Protein AF-A0A7W4UL59-F1 (afdb_monomer)

Secondary structure (DSSP, 8-state):
-PPPHHHHHHHHHHHHHHHBHHHHHHHTTTS-GGGGGGGHHHHHHHHHHHHH-TTS--BHHHHHHHHHHHHHHHHHHHHHHHHHHHHHHHTTT-SSPPP-GGG-HHHHHHHHHTTPPPHHHHTTHHHHHTTHHHH-S-----S-HHHHHHHHHHHHHHHTTSSPPGGG----

Sequence (172 aa):
MCTTYAGELAEQVLTRMLWSRRSAGIVRPHVPVWMFGSRAALAALIVDHDQTHPDAPADGEDRVTSILEHVLAVAGDVAAAAAAHRDWVLGGGEGSEPANPYRCPVAGINARAHGRPDPQLLARARDVLTYLPALAGAPESPRTTAGLIRELRAARDHEDRELPDVDDLDLP

Radius of gyration: 18.57 Å; Cα contacts (8 Å, |Δi|>4): 173; chains: 1; bounding box: 44×44×54 Å

Solvent-accessible surface area (backbone atoms only — not comparable to full-atom values): 9724 Å² total; per-residue (Å²): 1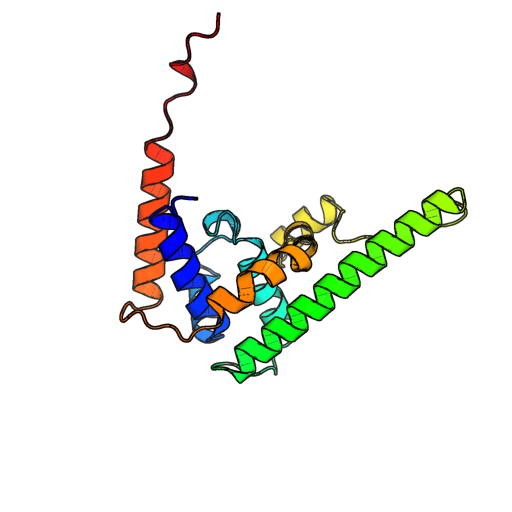33,86,79,49,72,42,53,56,36,33,50,56,50,48,27,40,32,50,38,19,48,67,48,34,63,61,42,58,89,72,49,62,56,72,76,37,55,97,48,23,33,52,56,31,47,54,54,43,42,57,70,77,42,76,85,50,62,56,46,46,68,64,16,40,50,55,50,51,53,48,39,52,50,47,31,48,52,48,51,50,39,53,46,52,41,49,51,38,56,75,64,71,51,72,75,79,82,66,80,48,65,46,76,36,68,68,49,30,55,51,20,55,78,70,76,41,53,41,31,59,37,45,57,37,27,60,65,40,66,77,51,44,72,80,48,67,55,77,77,82,66,90,69,51,73,70,55,44,52,54,51,32,52,54,40,47,64,47,58,70,66,70,56,73,66,76,86,75,58,86,74,131

Mean predicted aligned error: 5.79 Å

Nearest PDB structures (foldseek):
  2r6d-assembly1_D  TM=4.957E-01  e=7.251E+00  unclassified
  2r6d-assembly1_A  TM=4.866E-01  e=9.326E+00  unclassified

pLDDT: mean 89.74, std 10.2, range [49.25, 98.19]

Organism: NCBI:txid43670

Structure (mmCIF, N/CA/C/O backbone):
data_AF-A0A7W4UL59-F1
#
_entry.id   AF-A0A7W4UL59-F1
#
loop_
_atom_site.group_PDB
_atom_site.id
_atom_site.type_symbol
_atom_site.label_atom_id
_atom_site.label_alt_id
_atom_site.label_comp_id
_atom_site.label_asym_id
_atom_site.label_entity_id
_atom_site.label_seq_id
_atom_site.pdbx_PDB_ins_code
_atom_site.Cartn_x
_atom_site.Cartn_y
_atom_site.Cartn_z
_atom_site.occupancy
_atom_site.B_iso_or_equiv
_atom_site.auth_seq_id
_atom_site.auth_comp_id
_atom_site.auth_asym_id
_atom_site.auth_atom_id
_atom_site.pdbx_PDB_model_num
ATOM 1 N N . MET A 1 1 ? 18.339 -0.267 15.956 1.00 49.25 1 MET A N 1
ATOM 2 C CA . MET A 1 1 ? 17.480 0.903 15.676 1.00 49.25 1 MET A CA 1
ATOM 3 C C . MET A 1 1 ? 16.523 1.039 16.844 1.00 49.25 1 MET A C 1
ATOM 5 O O . MET A 1 1 ? 15.894 0.044 17.171 1.00 49.25 1 MET A O 1
ATOM 9 N N . CYS A 1 2 ? 16.479 2.196 17.507 1.00 51.22 2 CYS A N 1
ATOM 10 C CA . CYS A 1 2 ? 15.457 2.477 18.519 1.00 51.22 2 CYS A CA 1
ATOM 11 C C . CYS A 1 2 ? 14.167 2.839 17.774 1.00 51.22 2 CYS A C 1
ATOM 13 O O . CYS A 1 2 ? 14.191 3.759 16.957 1.00 51.22 2 CYS A O 1
ATOM 15 N N . THR A 1 3 ? 13.082 2.097 17.982 1.00 73.69 3 THR A N 1
ATOM 16 C CA . THR A 1 3 ? 11.780 2.428 17.387 1.00 73.69 3 THR A CA 1
ATOM 17 C C . THR A 1 3 ? 11.222 3.654 18.108 1.00 73.69 3 THR A C 1
ATOM 19 O O . THR A 1 3 ? 11.216 3.686 19.337 1.00 73.69 3 THR A O 1
ATOM 22 N N . THR A 1 4 ? 10.798 4.690 17.375 1.00 88.00 4 THR A N 1
ATOM 23 C CA . THR A 1 4 ? 10.105 5.828 18.002 1.00 88.00 4 THR A CA 1
ATOM 24 C C . THR A 1 4 ? 8.683 5.424 18.376 1.00 88.00 4 THR A C 1
ATOM 26 O O . THR A 1 4 ? 8.100 4.530 17.757 1.00 88.00 4 THR A O 1
ATOM 29 N N . TYR A 1 5 ? 8.087 6.111 19.349 1.00 89.69 5 TYR A N 1
ATOM 30 C CA . TYR A 1 5 ? 6.699 5.862 19.743 1.00 89.69 5 TYR A CA 1
ATOM 31 C C . TYR A 1 5 ? 5.718 6.001 18.559 1.00 89.69 5 TYR A C 1
ATOM 33 O O . TYR A 1 5 ? 4.826 5.168 18.387 1.00 89.69 5 TYR A O 1
ATOM 41 N N . ALA A 1 6 ? 5.919 6.989 17.673 1.00 90.50 6 ALA A N 1
ATOM 42 C CA . ALA A 1 6 ? 5.120 7.121 16.452 1.00 90.50 6 ALA A CA 1
ATOM 43 C C . ALA A 1 6 ? 5.313 5.931 15.494 1.00 90.50 6 ALA A C 1
ATOM 45 O O . ALA A 1 6 ? 4.359 5.495 14.847 1.00 90.50 6 ALA A O 1
ATOM 46 N N . GLY A 1 7 ? 6.528 5.376 15.424 1.00 90.00 7 GLY A N 1
ATOM 47 C CA . GLY A 1 7 ? 6.825 4.155 14.675 1.00 90.00 7 GLY A CA 1
ATOM 48 C C . GLY A 1 7 ? 6.042 2.943 15.186 1.00 90.00 7 GLY A C 1
ATOM 49 O O . GLY A 1 7 ? 5.398 2.256 14.396 1.00 90.00 7 GLY A O 1
ATOM 50 N N . GLU A 1 8 ? 6.012 2.722 16.501 1.00 91.56 8 GLU A N 1
ATOM 51 C CA . GLU A 1 8 ? 5.251 1.620 17.114 1.00 91.56 8 GLU A CA 1
ATOM 52 C C . GLU A 1 8 ? 3.740 1.746 16.876 1.00 91.56 8 GLU A C 1
ATOM 54 O O . GLU A 1 8 ? 3.044 0.755 16.633 1.00 91.56 8 GLU A O 1
ATOM 59 N N . LEU A 1 9 ? 3.211 2.972 16.930 1.00 93.19 9 LEU A N 1
ATOM 60 C CA . LEU A 1 9 ? 1.810 3.249 16.618 1.00 93.19 9 LEU A CA 1
ATOM 61 C C . LEU A 1 9 ? 1.502 3.004 15.138 1.00 93.19 9 LEU A C 1
ATOM 63 O O . LEU A 1 9 ? 0.473 2.404 14.821 1.00 93.19 9 LEU A O 1
ATOM 67 N N . ALA A 1 10 ? 2.389 3.425 14.235 1.00 93.56 10 ALA A N 1
ATOM 68 C CA . ALA A 1 10 ? 2.251 3.179 12.804 1.00 93.56 10 ALA A CA 1
ATOM 69 C C . ALA A 1 10 ? 2.213 1.674 12.497 1.00 93.56 10 ALA A C 1
ATOM 71 O O . ALA A 1 10 ? 1.361 1.233 11.725 1.00 93.56 10 ALA A O 1
ATOM 72 N N . GLU A 1 11 ? 3.071 0.879 13.138 1.00 93.31 11 GLU A N 1
ATOM 73 C CA . GLU A 1 11 ? 3.068 -0.581 13.006 1.00 93.31 11 GLU A CA 1
ATOM 74 C C . GLU A 1 11 ? 1.767 -1.204 13.527 1.00 93.31 11 GLU A C 1
ATOM 76 O O . GLU A 1 11 ? 1.142 -1.985 12.811 1.00 93.31 11 GLU A O 1
ATOM 81 N N . GLN A 1 12 ? 1.275 -0.788 14.699 1.00 93.75 12 GLN A N 1
ATOM 82 C CA . GLN A 1 12 ? -0.019 -1.255 15.219 1.00 93.75 12 GLN A CA 1
ATOM 83 C C . GLN A 1 12 ? -1.187 -0.920 14.279 1.00 93.75 12 GLN A C 1
ATOM 85 O O . GLN A 1 12 ? -2.084 -1.745 14.082 1.00 93.75 12 GLN A O 1
ATOM 90 N N . VAL A 1 13 ? -1.196 0.277 13.683 1.00 95.25 13 VAL A N 1
ATOM 91 C CA . VAL A 1 13 ? -2.208 0.660 12.687 1.00 95.25 13 VAL A CA 1
ATOM 92 C C . VAL A 1 13 ? -2.094 -0.221 11.441 1.00 95.25 13 VAL A C 1
ATOM 94 O O . VAL A 1 13 ? -3.111 -0.736 10.977 1.00 95.25 13 VAL A O 1
ATOM 97 N N . LEU A 1 14 ? -0.885 -0.450 10.925 1.00 95.62 14 LEU A N 1
ATOM 98 C CA . LEU A 1 14 ? -0.653 -1.299 9.753 1.00 95.62 14 LEU A CA 1
ATOM 99 C C . LEU A 1 14 ? -1.080 -2.746 9.984 1.00 95.62 14 LEU A C 1
ATOM 101 O O . LEU A 1 14 ? -1.774 -3.302 9.138 1.00 95.62 14 LEU A O 1
ATOM 105 N N . THR A 1 15 ? -0.758 -3.335 11.137 1.00 95.31 15 THR A N 1
ATOM 106 C CA . THR A 1 15 ? -1.229 -4.679 11.499 1.00 95.31 15 THR A CA 1
ATOM 107 C C . THR A 1 15 ? -2.757 -4.739 11.503 1.00 95.31 15 THR A C 1
ATOM 109 O O . THR A 1 15 ? -3.342 -5.675 10.966 1.00 95.31 15 THR A O 1
ATOM 112 N N . ARG A 1 16 ? -3.452 -3.708 12.004 1.00 95.19 16 ARG A N 1
ATOM 113 C CA . ARG A 1 16 ? -4.924 -3.650 11.922 1.00 95.19 16 ARG A CA 1
ATOM 114 C C . ARG A 1 16 ? -5.432 -3.581 10.479 1.00 95.19 16 ARG A C 1
ATOM 116 O O . ARG A 1 16 ? -6.434 -4.217 10.170 1.00 95.19 16 ARG A O 1
ATOM 123 N N . MET A 1 17 ? -4.771 -2.821 9.605 1.00 96.81 17 MET A N 1
ATOM 124 C CA . MET A 1 17 ? -5.136 -2.724 8.184 1.00 96.81 17 MET A CA 1
ATOM 125 C C . MET A 1 17 ? -4.895 -4.036 7.422 1.00 96.81 17 MET A C 1
ATOM 127 O O . MET A 1 17 ? -5.710 -4.413 6.575 1.00 96.81 17 MET A O 1
ATOM 131 N N . LEU A 1 18 ? -3.792 -4.724 7.736 1.00 96.19 18 LEU A N 1
ATOM 132 C CA . LEU A 1 18 ? -3.452 -6.042 7.200 1.00 96.19 18 LEU A CA 1
ATOM 133 C C . LEU A 1 18 ? -4.543 -7.054 7.530 1.00 96.19 18 LEU A C 1
ATOM 135 O O . LEU A 1 18 ? -5.064 -7.710 6.638 1.00 96.19 18 LEU A O 1
ATOM 139 N N . TRP A 1 19 ? -4.946 -7.112 8.795 1.00 96.69 19 TRP A N 1
ATOM 140 C CA . TRP A 1 19 ? -5.908 -8.098 9.279 1.00 96.69 19 TRP A CA 1
ATOM 141 C C . TRP A 1 19 ? -7.372 -7.759 8.993 1.00 96.69 19 TRP A C 1
ATOM 143 O O . TRP A 1 19 ? -8.216 -8.640 9.133 1.00 96.69 19 TRP A O 1
ATOM 153 N N . SER A 1 20 ? -7.707 -6.514 8.628 1.00 96.62 20 SER A N 1
ATOM 154 C CA . SER A 1 20 ? -9.098 -6.116 8.383 1.00 96.62 20 SER A CA 1
ATOM 155 C C . SER A 1 20 ? -9.257 -5.011 7.339 1.00 96.62 20 SER A C 1
ATOM 157 O O . SER A 1 20 ? -8.781 -3.880 7.507 1.00 96.62 20 SER A O 1
ATOM 159 N N . ARG A 1 21 ? -10.054 -5.296 6.301 1.00 97.50 21 ARG A N 1
ATOM 160 C CA . ARG A 1 21 ? -10.464 -4.321 5.278 1.00 97.50 21 ARG A CA 1
ATOM 161 C C . ARG A 1 21 ? -11.255 -3.178 5.890 1.00 97.50 21 ARG A C 1
ATOM 163 O O . ARG A 1 21 ? -11.090 -2.027 5.490 1.00 97.50 21 ARG A O 1
ATOM 170 N N . ARG A 1 22 ? -12.092 -3.466 6.891 1.00 96.81 22 ARG A N 1
ATOM 171 C CA . ARG A 1 22 ? -12.857 -2.434 7.599 1.00 96.81 22 ARG A CA 1
ATOM 172 C C . ARG A 1 22 ? -11.922 -1.461 8.312 1.00 96.81 22 ARG A C 1
ATOM 174 O O . ARG A 1 22 ? -12.102 -0.251 8.183 1.00 96.81 22 ARG A O 1
ATOM 181 N N . SER A 1 23 ? -10.914 -1.963 9.026 1.00 96.31 23 SER A N 1
ATOM 182 C CA . SER A 1 23 ? -9.906 -1.102 9.655 1.00 96.31 23 SER A CA 1
ATOM 183 C C . SER A 1 23 ? -9.133 -0.291 8.613 1.00 96.31 23 SER A C 1
ATOM 185 O O . SER A 1 23 ? -8.981 0.913 8.798 1.00 96.31 23 SER A O 1
ATOM 187 N N . ALA A 1 24 ? -8.733 -0.890 7.486 1.00 96.25 24 ALA A N 1
ATOM 188 C CA . ALA A 1 24 ? -8.117 -0.157 6.376 1.00 96.25 24 ALA A CA 1
ATOM 189 C C . ALA A 1 24 ? -9.027 0.948 5.809 1.00 96.25 24 ALA A C 1
ATOM 191 O O . ALA A 1 24 ? -8.559 2.054 5.533 1.00 96.25 24 ALA A O 1
ATOM 192 N N . GLY A 1 25 ? -10.331 0.688 5.686 1.00 95.50 25 GLY A N 1
ATOM 193 C CA . GLY A 1 25 ? -11.333 1.671 5.271 1.00 95.50 25 GLY A CA 1
ATOM 194 C C . GLY A 1 25 ? -11.493 2.837 6.252 1.00 95.50 25 GLY A C 1
ATOM 195 O O . GLY A 1 25 ? -11.677 3.968 5.815 1.00 95.50 25 GLY A O 1
ATOM 196 N N . ILE A 1 26 ? -11.360 2.588 7.559 1.00 96.06 26 ILE A N 1
ATOM 197 C CA . ILE A 1 26 ? -11.376 3.634 8.598 1.00 96.06 26 ILE A CA 1
ATOM 198 C C . ILE A 1 26 ? -10.077 4.449 8.578 1.00 96.06 26 ILE A C 1
ATOM 200 O O . ILE A 1 26 ? -10.111 5.667 8.706 1.00 96.06 26 ILE A O 1
ATOM 204 N N . VAL A 1 27 ? -8.921 3.800 8.424 1.00 95.12 27 VAL A N 1
ATOM 205 C CA . VAL A 1 27 ? -7.610 4.465 8.492 1.00 95.12 27 VAL A CA 1
ATOM 206 C C . VAL A 1 27 ? -7.370 5.377 7.289 1.00 95.12 27 VAL A C 1
ATOM 208 O O . VAL A 1 27 ? -6.957 6.520 7.463 1.00 95.12 27 VAL A O 1
ATOM 211 N N . ARG A 1 28 ? -7.659 4.906 6.073 1.00 92.81 28 ARG A N 1
ATOM 212 C CA . ARG A 1 28 ? -7.336 5.582 4.803 1.00 92.81 28 ARG A CA 1
ATOM 213 C C . ARG A 1 28 ? -7.780 7.053 4.689 1.00 92.81 28 ARG A C 1
ATOM 215 O O . ARG A 1 28 ? -6.954 7.861 4.276 1.00 92.81 28 ARG A O 1
ATOM 222 N N . PRO A 1 29 ? -9.019 7.452 5.044 1.00 92.44 29 PRO A N 1
ATOM 223 C CA . PRO A 1 29 ? -9.427 8.860 4.982 1.00 92.44 29 PRO A CA 1
ATOM 224 C C . PRO A 1 29 ? -8.799 9.726 6.084 1.00 92.44 29 PRO A C 1
ATOM 226 O O . PRO A 1 29 ? -8.922 10.949 6.051 1.00 92.44 29 PRO A O 1
ATOM 229 N N . HIS A 1 30 ? -8.162 9.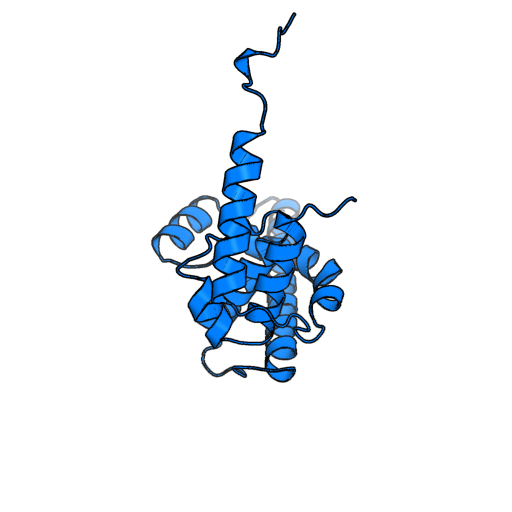119 7.089 1.00 92.75 30 HIS A N 1
ATOM 230 C CA . HIS A 1 30 ? -7.675 9.813 8.278 1.00 92.75 30 HIS A CA 1
ATOM 231 C C . HIS A 1 30 ? -6.149 9.798 8.416 1.00 92.75 30 HIS A C 1
ATOM 233 O O . HIS A 1 30 ? -5.591 10.676 9.071 1.00 92.75 30 HIS A O 1
ATOM 239 N N . VAL A 1 31 ? -5.443 8.855 7.811 1.00 91.75 31 VAL A N 1
ATOM 240 C CA . VAL A 1 31 ? -3.989 8.748 7.950 1.00 91.75 31 VAL A CA 1
ATOM 241 C C . VAL A 1 31 ? -3.362 8.807 6.562 1.00 91.75 31 VAL A C 1
ATOM 243 O O . VAL A 1 31 ? -3.402 7.816 5.831 1.00 91.75 31 VAL A O 1
ATOM 246 N N . PRO A 1 32 ? -2.796 9.964 6.173 1.00 90.25 32 PRO A N 1
ATOM 247 C CA . PRO A 1 32 ? -1.983 10.066 4.973 1.00 90.25 32 PRO A CA 1
ATOM 248 C C . PRO A 1 32 ? -0.836 9.053 4.988 1.00 90.25 32 PRO A C 1
ATOM 250 O O . PRO A 1 32 ? -0.223 8.816 6.027 1.00 90.25 32 PRO A O 1
ATOM 253 N N . VAL A 1 33 ? -0.493 8.505 3.819 1.00 90.62 33 VAL A N 1
ATOM 254 C CA . VAL A 1 33 ? 0.497 7.418 3.713 1.00 90.62 33 VAL A CA 1
ATOM 255 C C . VAL A 1 33 ? 1.878 7.793 4.281 1.00 90.62 33 VAL A C 1
ATOM 257 O O . VAL A 1 33 ? 2.587 6.938 4.803 1.00 90.62 33 VAL A O 1
ATOM 260 N N . TRP A 1 34 ? 2.249 9.077 4.232 1.00 87.44 34 TRP A N 1
ATOM 261 C CA . TRP A 1 34 ? 3.531 9.567 4.743 1.00 87.44 34 TRP A CA 1
ATOM 262 C C . TRP A 1 34 ? 3.657 9.441 6.270 1.00 87.44 34 TRP A C 1
ATOM 264 O O . TRP A 1 34 ? 4.767 9.280 6.770 1.00 87.44 34 TRP A O 1
ATOM 274 N N . MET A 1 35 ? 2.544 9.419 7.018 1.00 91.75 35 MET A N 1
ATOM 275 C CA . MET A 1 35 ? 2.571 9.269 8.483 1.00 91.75 35 MET A CA 1
ATOM 276 C C . MET A 1 35 ? 3.113 7.903 8.930 1.00 91.75 35 MET A C 1
ATOM 278 O O . MET A 1 35 ? 3.570 7.763 10.067 1.00 91.75 35 MET A O 1
ATOM 282 N N . PHE A 1 36 ? 3.120 6.904 8.041 1.00 92.31 36 PHE A N 1
ATOM 283 C CA . PHE A 1 36 ? 3.706 5.587 8.301 1.00 92.31 36 PHE A CA 1
ATOM 284 C C . PHE A 1 36 ? 5.239 5.561 8.173 1.00 92.31 36 PHE A C 1
ATOM 286 O O . PHE A 1 36 ? 5.851 4.526 8.436 1.00 92.31 36 PHE A O 1
ATOM 293 N N . GLY A 1 37 ? 5.880 6.673 7.786 1.00 90.50 37 GLY A N 1
ATOM 294 C CA . GLY A 1 37 ? 7.337 6.791 7.704 1.00 90.50 37 GLY A CA 1
ATOM 295 C C . GLY A 1 37 ? 7.970 5.684 6.855 1.00 90.50 37 GLY A C 1
ATOM 296 O O . GLY A 1 37 ? 7.578 5.462 5.709 1.00 90.50 37 GLY A O 1
ATOM 297 N N . SER A 1 38 ? 8.913 4.936 7.437 1.00 89.81 38 SER A N 1
ATOM 298 C CA . SER A 1 38 ? 9.605 3.818 6.772 1.00 89.81 38 SER A CA 1
ATOM 299 C C . SER A 1 38 ? 8.680 2.677 6.324 1.00 89.81 38 SER A C 1
ATOM 301 O O . SER A 1 38 ? 9.071 1.861 5.490 1.00 89.81 38 SER A O 1
ATOM 303 N N . ARG A 1 39 ? 7.443 2.621 6.832 1.00 93.94 39 ARG A N 1
ATOM 304 C CA . ARG A 1 39 ? 6.439 1.607 6.484 1.00 93.94 39 ARG A CA 1
ATOM 305 C C . ARG A 1 39 ? 5.378 2.105 5.492 1.00 93.94 39 ARG A C 1
ATOM 307 O O . ARG A 1 39 ? 4.418 1.388 5.217 1.00 93.94 39 ARG A O 1
ATOM 314 N N . ALA A 1 40 ? 5.542 3.299 4.914 1.00 95.31 40 ALA A N 1
ATOM 315 C CA . ALA A 1 40 ? 4.602 3.868 3.940 1.00 95.31 40 ALA A CA 1
ATOM 316 C C . ALA A 1 40 ? 4.362 2.968 2.713 1.00 95.31 40 ALA A C 1
ATOM 318 O O . ALA A 1 40 ? 3.245 2.907 2.201 1.00 95.31 40 ALA A O 1
ATOM 319 N N . ALA A 1 41 ? 5.382 2.223 2.277 1.00 96.88 41 ALA A N 1
ATOM 320 C CA . ALA A 1 41 ? 5.259 1.268 1.178 1.00 96.88 41 ALA A CA 1
ATOM 321 C C . ALA A 1 41 ? 4.215 0.175 1.460 1.00 96.88 41 ALA A C 1
ATOM 323 O O . ALA A 1 41 ? 3.393 -0.129 0.599 1.00 96.88 41 ALA A O 1
ATOM 324 N N . LEU A 1 42 ? 4.190 -0.369 2.681 1.00 97.25 42 LEU A N 1
ATOM 325 C CA . LEU A 1 42 ? 3.201 -1.372 3.066 1.00 97.25 42 LEU A CA 1
ATOM 326 C C . LEU A 1 42 ? 1.781 -0.791 3.076 1.00 97.25 42 LEU A C 1
ATOM 328 O O . LEU A 1 42 ? 0.867 -1.415 2.545 1.00 97.25 42 LEU A O 1
ATOM 332 N N . ALA A 1 43 ? 1.589 0.417 3.618 1.00 96.88 43 ALA A N 1
ATOM 333 C CA . ALA A 1 43 ? 0.286 1.086 3.567 1.00 96.88 43 ALA A CA 1
ATOM 334 C C . ALA A 1 43 ? -0.211 1.253 2.120 1.00 96.88 43 ALA A C 1
ATOM 336 O O . ALA A 1 43 ? -1.376 0.975 1.836 1.00 96.88 43 ALA A O 1
ATOM 337 N N . ALA A 1 44 ? 0.674 1.669 1.206 1.00 96.81 44 ALA A N 1
ATOM 338 C CA . ALA A 1 44 ? 0.356 1.810 -0.212 1.00 96.81 44 ALA A CA 1
ATOM 339 C C . ALA A 1 44 ? -0.058 0.471 -0.846 1.00 96.81 44 ALA A C 1
AT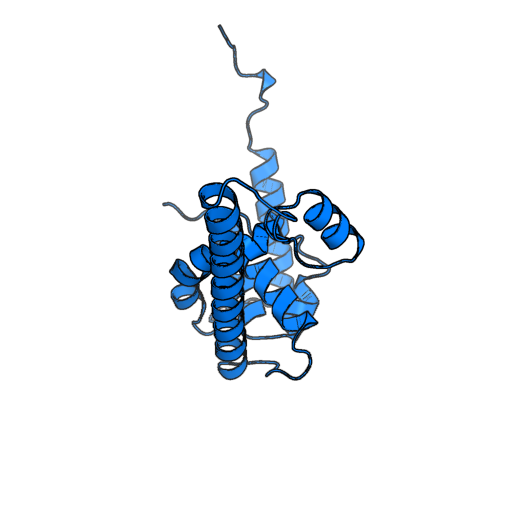OM 341 O O . ALA A 1 44 ? -1.073 0.426 -1.534 1.00 96.81 44 ALA A O 1
ATOM 342 N N . LEU A 1 45 ? 0.662 -0.617 -0.555 1.00 98.12 45 LEU A N 1
ATOM 343 C CA . LEU A 1 45 ? 0.365 -1.961 -1.070 1.00 98.12 45 LEU A CA 1
ATOM 344 C C . LEU A 1 45 ? -0.954 -2.536 -0.535 1.00 98.12 45 LEU A C 1
ATOM 346 O O . LEU A 1 45 ? -1.677 -3.183 -1.284 1.00 98.12 45 LEU A O 1
ATOM 350 N N . ILE A 1 46 ? -1.314 -2.271 0.726 1.00 97.62 46 ILE A N 1
ATOM 351 C CA . ILE A 1 46 ? -2.624 -2.674 1.273 1.00 97.62 46 ILE A CA 1
ATOM 352 C C . ILE A 1 46 ? -3.757 -1.944 0.543 1.00 97.62 46 ILE A C 1
ATOM 354 O O . ILE A 1 46 ? -4.774 -2.549 0.203 1.00 97.62 46 ILE A O 1
ATOM 358 N N . VAL A 1 47 ? -3.594 -0.638 0.301 1.00 96.19 47 VAL A N 1
ATOM 359 C CA . VAL A 1 47 ? -4.589 0.156 -0.435 1.00 96.19 47 VAL A CA 1
ATOM 360 C C . VAL A 1 47 ? -4.698 -0.320 -1.882 1.00 96.19 47 VAL A C 1
ATOM 362 O O . VAL A 1 47 ? -5.815 -0.441 -2.380 1.00 96.19 47 VAL A O 1
ATOM 365 N N . ASP A 1 48 ? -3.567 -0.611 -2.524 1.00 97.50 48 ASP A N 1
ATOM 366 C CA . ASP A 1 48 ? -3.507 -1.158 -3.880 1.00 97.50 48 ASP A CA 1
ATOM 367 C C . ASP A 1 48 ? -4.255 -2.490 -3.982 1.00 97.50 48 ASP A C 1
ATOM 369 O O . ASP A 1 48 ? -5.155 -2.634 -4.810 1.00 97.50 48 ASP A O 1
ATOM 373 N N . HIS A 1 49 ? -3.968 -3.421 -3.066 1.00 98.12 49 HIS A N 1
ATOM 374 C CA . HIS A 1 49 ? -4.664 -4.700 -2.962 1.00 98.12 49 HIS A CA 1
ATOM 375 C C . HIS A 1 49 ? -6.177 -4.509 -2.800 1.00 98.12 49 HIS A C 1
ATOM 377 O O . HIS A 1 49 ? -6.957 -5.071 -3.561 1.00 98.12 49 HIS A O 1
ATOM 383 N N . ASP A 1 50 ? -6.619 -3.674 -1.854 1.00 97.31 50 ASP A N 1
ATOM 384 C CA . ASP A 1 50 ? -8.050 -3.454 -1.609 1.00 97.31 50 ASP A CA 1
ATOM 385 C C . ASP A 1 50 ? -8.787 -2.816 -2.799 1.00 97.31 50 ASP A C 1
ATOM 387 O O . ASP A 1 50 ? -9.999 -2.985 -2.921 1.00 97.31 50 ASP A O 1
ATOM 391 N N . GLN A 1 51 ? -8.090 -2.051 -3.646 1.00 95.88 51 GLN A N 1
ATOM 392 C CA . GLN A 1 51 ? -8.662 -1.444 -4.852 1.00 95.88 51 GLN A CA 1
ATOM 393 C C . GLN A 1 51 ? -8.714 -2.421 -6.033 1.00 95.88 51 GLN A C 1
ATOM 395 O O . GLN A 1 51 ? -9.653 -2.364 -6.826 1.00 95.88 51 GLN A O 1
ATOM 400 N N . THR A 1 52 ? -7.715 -3.293 -6.159 1.00 97.00 52 THR A N 1
ATOM 401 C CA . THR A 1 52 ? -7.560 -4.223 -7.290 1.00 97.00 52 THR A CA 1
ATOM 402 C C . THR A 1 52 ? -8.231 -5.578 -7.057 1.00 97.00 52 THR A C 1
ATOM 404 O O . THR A 1 52 ? -8.602 -6.239 -8.022 1.00 97.00 52 THR A O 1
ATOM 407 N N . HIS A 1 53 ? -8.464 -5.956 -5.795 1.00 97.06 53 HIS A N 1
ATOM 408 C CA . HIS A 1 53 ? -9.045 -7.236 -5.385 1.00 97.06 53 HIS A CA 1
ATOM 409 C C . HIS A 1 53 ? -10.254 -7.035 -4.446 1.00 97.06 53 HIS A C 1
ATOM 411 O O . HIS A 1 53 ? -10.197 -7.388 -3.261 1.00 97.06 53 HIS A O 1
ATOM 417 N N . PRO A 1 54 ? -11.373 -6.462 -4.934 1.00 96.19 54 PRO A N 1
ATOM 418 C CA . PRO A 1 54 ? -12.546 -6.185 -4.097 1.00 96.19 54 PRO A CA 1
ATOM 419 C C . PRO A 1 54 ? -13.163 -7.455 -3.485 1.00 96.19 54 PRO A C 1
ATOM 421 O O . PRO A 1 54 ? -13.677 -7.407 -2.365 1.00 96.19 54 PRO A O 1
ATOM 424 N N . ASP A 1 55 ? -13.041 -8.590 -4.176 1.00 97.25 55 ASP A N 1
ATOM 425 C CA . ASP A 1 55 ? -13.625 -9.875 -3.776 1.00 97.25 55 ASP A CA 1
ATOM 426 C C . ASP A 1 55 ? -12.688 -10.744 -2.917 1.00 97.25 55 ASP A C 1
ATOM 428 O O . ASP A 1 55 ? -13.090 -11.807 -2.448 1.00 97.25 55 ASP A O 1
ATOM 432 N N . ALA A 1 56 ? -11.446 -10.303 -2.670 1.00 97.44 56 ALA A N 1
ATOM 433 C CA . ALA A 1 56 ? -10.513 -11.016 -1.796 1.00 97.44 56 ALA A CA 1
ATOM 434 C C . ALA A 1 56 ? -11.029 -11.085 -0.342 1.00 97.44 56 ALA A C 1
ATOM 436 O O . ALA A 1 56 ? -11.849 -10.239 0.051 1.00 97.44 56 ALA A O 1
ATOM 437 N N . PRO A 1 57 ? -10.521 -12.016 0.490 1.00 98.19 57 PRO A N 1
ATOM 438 C CA . PRO A 1 57 ? -10.887 -12.116 1.900 1.00 98.19 57 PRO A CA 1
ATOM 439 C C . PRO A 1 57 ? -10.795 -10.771 2.637 1.00 98.19 57 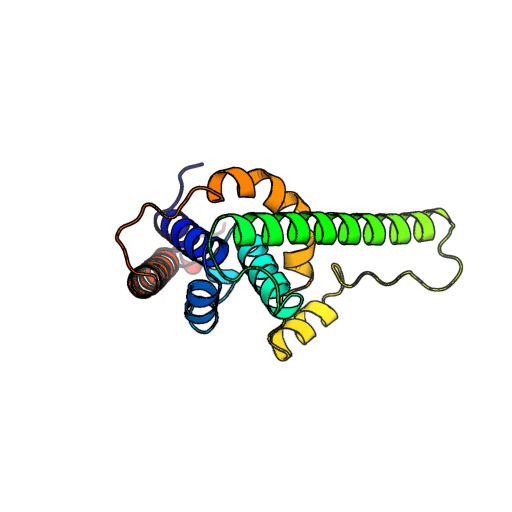PRO A C 1
ATOM 441 O O . PRO A 1 57 ? -9.823 -10.014 2.521 1.00 98.19 57 PRO A O 1
ATOM 444 N N . ALA A 1 58 ? -11.851 -10.442 3.381 1.00 97.25 58 ALA A N 1
ATOM 445 C CA . ALA A 1 58 ? -11.998 -9.131 4.008 1.00 97.25 58 ALA A CA 1
ATOM 446 C C . ALA A 1 58 ? -11.292 -9.017 5.363 1.00 97.25 58 ALA A C 1
ATOM 448 O O . ALA A 1 58 ? -10.954 -7.902 5.761 1.00 97.25 58 ALA A O 1
ATOM 449 N N . ASP A 1 59 ? -11.050 -10.130 6.054 1.00 96.75 59 ASP A N 1
ATOM 450 C CA . ASP A 1 59 ? -10.494 -10.152 7.405 1.00 96.75 59 ASP A CA 1
ATOM 451 C C . ASP A 1 59 ? -9.683 -11.438 7.650 1.00 96.75 59 ASP A C 1
ATOM 453 O O . ASP A 1 59 ? -9.819 -12.419 6.918 1.00 96.75 59 ASP A O 1
ATOM 457 N N . GLY A 1 60 ? -8.873 -11.441 8.710 1.00 95.00 60 GLY A N 1
ATOM 458 C CA . GLY A 1 60 ? -8.208 -12.642 9.218 1.00 95.00 60 GLY A CA 1
ATOM 459 C C . GLY A 1 60 ? -6.936 -13.042 8.467 1.00 95.00 60 GLY A C 1
ATOM 460 O O . GLY A 1 60 ? -6.370 -12.267 7.697 1.00 95.00 60 GLY A O 1
ATOM 461 N N . GLU A 1 61 ? -6.490 -14.272 8.718 1.00 95.25 61 GLU A N 1
ATOM 462 C CA . GLU A 1 61 ? -5.281 -14.851 8.122 1.00 95.25 61 GLU A CA 1
ATOM 463 C C . GLU A 1 61 ? -5.381 -14.944 6.594 1.00 95.25 61 GLU A C 1
ATOM 465 O O . GLU A 1 61 ? -4.446 -14.554 5.900 1.00 95.25 61 GLU A O 1
ATOM 470 N N . ASP A 1 62 ? -6.541 -15.339 6.061 1.00 96.56 62 ASP A N 1
ATOM 471 C CA . ASP A 1 62 ? -6.773 -15.427 4.612 1.00 96.56 62 ASP A CA 1
ATOM 472 C C . ASP A 1 62 ? -6.542 -14.084 3.907 1.00 96.56 62 ASP A C 1
ATOM 474 O O . ASP A 1 62 ? -5.990 -14.026 2.807 1.00 96.56 62 ASP A O 1
ATOM 478 N N . ARG A 1 63 ? -6.911 -12.973 4.555 1.00 96.75 63 ARG A N 1
ATOM 479 C CA . ARG A 1 63 ? -6.621 -11.632 4.040 1.00 96.75 63 ARG A CA 1
ATOM 480 C C . ARG A 1 63 ? -5.128 -11.333 4.065 1.00 96.75 63 ARG A C 1
ATOM 482 O O . ARG A 1 63 ? -4.616 -10.773 3.098 1.00 96.75 63 ARG A O 1
ATOM 489 N N . VAL A 1 64 ? -4.441 -11.657 5.162 1.00 96.75 64 VAL A N 1
ATOM 490 C CA . VAL A 1 64 ? -2.991 -11.442 5.284 1.00 96.75 64 VAL A CA 1
ATOM 491 C C . VAL A 1 64 ? -2.253 -12.208 4.186 1.00 96.75 64 VAL A C 1
ATOM 493 O O . VAL A 1 64 ? -1.395 -11.628 3.522 1.00 96.75 64 VAL A O 1
ATOM 496 N N . THR A 1 65 ? -2.641 -13.460 3.937 1.00 96.50 65 THR A N 1
ATOM 497 C CA . THR A 1 65 ? -2.114 -14.291 2.847 1.00 96.50 65 THR A CA 1
ATOM 498 C C . THR A 1 65 ? -2.387 -13.663 1.480 1.00 96.50 65 THR A C 1
ATOM 500 O O . THR A 1 65 ? -1.446 -13.460 0.718 1.00 96.50 65 THR A O 1
ATOM 503 N N . SER A 1 66 ? -3.626 -13.240 1.206 1.00 97.88 66 SER A N 1
ATOM 504 C CA . SER A 1 66 ? -3.992 -12.555 -0.047 1.00 97.88 66 SER A CA 1
ATOM 505 C C . SER A 1 66 ? -3.168 -11.279 -0.283 1.00 97.88 66 SER A C 1
ATOM 507 O O . SER A 1 66 ? -2.697 -11.019 -1.390 1.00 97.88 66 SER A O 1
ATOM 509 N N . ILE A 1 67 ? -2.932 -10.480 0.764 1.00 97.69 67 ILE A N 1
ATOM 510 C CA . ILE A 1 67 ? -2.084 -9.283 0.669 1.00 97.69 67 ILE A CA 1
ATOM 511 C C . ILE A 1 67 ? -0.621 -9.671 0.425 1.00 97.69 67 ILE A C 1
ATOM 513 O O . ILE A 1 67 ? 0.044 -9.025 -0.380 1.00 97.69 67 ILE A O 1
ATOM 517 N N . LEU A 1 68 ? -0.099 -10.701 1.093 1.00 97.19 68 LEU A N 1
ATOM 518 C CA . LEU A 1 68 ? 1.273 -11.170 0.883 1.00 97.19 68 LEU A CA 1
ATOM 519 C C . LEU A 1 68 ? 1.494 -11.633 -0.564 1.00 97.19 68 LEU A C 1
ATOM 521 O O . LEU A 1 68 ? 2.495 -11.257 -1.175 1.00 97.19 68 LEU A O 1
ATOM 525 N N . GLU A 1 69 ? 0.557 -12.401 -1.119 1.00 97.50 69 GLU A N 1
ATOM 526 C CA . GLU A 1 69 ? 0.570 -12.828 -2.523 1.00 97.50 69 GLU A CA 1
ATOM 527 C C . GLU A 1 69 ? 0.577 -11.627 -3.474 1.00 97.50 69 GLU A C 1
ATOM 529 O O . GLU A 1 69 ? 1.382 -11.578 -4.405 1.00 97.50 69 GLU A O 1
ATOM 534 N N . HIS A 1 70 ? -0.237 -10.607 -3.188 1.00 98.00 70 HIS A N 1
ATOM 535 C CA . HIS A 1 70 ? -0.236 -9.356 -3.947 1.00 98.00 70 HIS A CA 1
ATOM 536 C C . HIS A 1 70 ? 1.107 -8.624 -3.880 1.00 98.00 70 HIS A C 1
ATOM 538 O O . HIS A 1 70 ? 1.634 -8.194 -4.903 1.00 98.00 70 HIS A O 1
ATOM 544 N N . VAL A 1 71 ? 1.715 -8.518 -2.694 1.00 98.06 71 VAL A N 1
ATOM 545 C CA . VAL A 1 71 ? 3.040 -7.891 -2.539 1.00 98.06 71 VAL A CA 1
ATOM 546 C C . VAL A 1 71 ? 4.107 -8.656 -3.328 1.00 98.06 71 VAL A C 1
ATOM 548 O O . VAL A 1 71 ? 4.967 -8.030 -3.952 1.00 98.06 71 VAL A O 1
ATOM 551 N N . LEU A 1 72 ? 4.054 -9.992 -3.336 1.00 98.12 72 LEU A N 1
ATOM 552 C CA . LEU A 1 72 ? 4.945 -10.830 -4.142 1.00 98.12 72 LEU A CA 1
ATOM 553 C C . LEU A 1 72 ? 4.755 -10.581 -5.644 1.00 98.12 72 LEU A C 1
ATOM 555 O O . LEU A 1 72 ? 5.750 -10.411 -6.352 1.00 98.12 72 LEU A O 1
ATOM 559 N N . ALA A 1 73 ? 3.508 -10.508 -6.115 1.00 98.12 73 ALA A N 1
ATOM 560 C CA . ALA A 1 73 ? 3.189 -10.218 -7.511 1.00 98.12 73 ALA A CA 1
ATOM 561 C C . ALA A 1 73 ? 3.731 -8.844 -7.938 1.00 98.12 73 ALA A C 1
ATOM 563 O O . ALA A 1 73 ? 4.509 -8.758 -8.888 1.00 98.12 73 ALA A O 1
ATOM 564 N N . VAL A 1 74 ? 3.445 -7.789 -7.164 1.00 97.88 74 VAL A N 1
ATOM 565 C CA . VAL A 1 74 ? 3.947 -6.431 -7.439 1.00 97.88 74 VAL A CA 1
ATOM 566 C C . VAL A 1 74 ? 5.479 -6.382 -7.421 1.00 97.88 74 VAL A C 1
ATOM 568 O O . VAL A 1 74 ? 6.089 -5.721 -8.260 1.00 97.88 74 VAL A O 1
ATOM 571 N N . ALA A 1 75 ? 6.141 -7.096 -6.503 1.00 97.94 75 ALA A N 1
ATOM 572 C CA . ALA A 1 75 ? 7.603 -7.178 -6.492 1.00 97.94 75 ALA A CA 1
ATOM 573 C C . ALA A 1 75 ? 8.162 -7.840 -7.768 1.00 97.94 75 ALA A C 1
ATOM 575 O O . ALA A 1 75 ? 9.201 -7.405 -8.277 1.00 97.94 75 ALA A O 1
ATOM 576 N N . GLY A 1 76 ? 7.471 -8.858 -8.289 1.00 97.69 76 GLY A N 1
ATOM 577 C CA . GLY A 1 76 ? 7.769 -9.487 -9.576 1.00 97.69 76 GLY A CA 1
ATOM 578 C C . GLY A 1 76 ? 7.624 -8.516 -10.747 1.00 97.69 76 GLY A C 1
ATOM 579 O O . GLY A 1 76 ? 8.557 -8.381 -11.541 1.00 97.69 76 GLY A O 1
ATOM 580 N N . ASP A 1 77 ? 6.519 -7.772 -10.803 1.00 97.19 77 ASP A N 1
ATOM 581 C CA . ASP A 1 77 ? 6.245 -6.788 -11.858 1.00 97.19 77 ASP A CA 1
ATOM 582 C C . ASP A 1 77 ? 7.289 -5.663 -11.886 1.00 97.19 77 ASP A C 1
ATOM 584 O O . ASP A 1 77 ? 7.811 -5.303 -12.945 1.00 97.19 77 ASP A O 1
ATOM 588 N N . VAL A 1 78 ? 7.666 -5.139 -10.714 1.00 96.81 78 VAL A N 1
ATOM 589 C CA . VAL A 1 78 ? 8.718 -4.117 -10.581 1.00 96.81 78 VAL A CA 1
ATOM 590 C C . VAL A 1 78 ? 10.059 -4.646 -11.095 1.00 96.81 78 VAL A C 1
ATOM 592 O O . VAL A 1 78 ? 10.778 -3.940 -11.811 1.00 96.81 78 VAL A O 1
ATOM 595 N N . ALA A 1 79 ? 10.410 -5.887 -10.746 1.00 96.62 79 ALA A N 1
ATOM 596 C CA . ALA A 1 79 ? 11.646 -6.514 -11.200 1.00 96.62 79 ALA A CA 1
ATOM 597 C C . ALA A 1 79 ? 11.645 -6.737 -12.721 1.00 96.62 79 ALA A C 1
ATOM 599 O O . ALA A 1 79 ? 12.646 -6.439 -13.375 1.00 96.62 79 ALA A O 1
ATOM 600 N N . ALA A 1 80 ? 10.524 -7.193 -13.285 1.00 96.75 80 ALA A N 1
ATOM 601 C CA . ALA A 1 80 ? 10.356 -7.390 -14.720 1.00 96.75 80 ALA A CA 1
ATOM 602 C C . ALA A 1 80 ? 10.465 -6.067 -15.496 1.00 96.75 80 ALA A C 1
ATOM 604 O O . ALA A 1 80 ? 11.213 -5.989 -16.468 1.00 96.75 80 ALA A O 1
ATOM 605 N N . ALA A 1 81 ? 9.813 -4.996 -15.028 1.00 95.25 81 ALA A N 1
ATOM 606 C CA . ALA A 1 81 ? 9.915 -3.669 -15.640 1.00 95.25 81 ALA A CA 1
ATOM 607 C C . ALA A 1 81 ? 11.353 -3.118 -15.600 1.00 95.25 81 ALA A C 1
ATOM 609 O O . ALA A 1 81 ? 11.829 -2.506 -16.559 1.00 95.25 81 ALA A O 1
ATOM 610 N N . ALA A 1 82 ? 12.077 -3.350 -14.499 1.00 93.94 82 ALA A N 1
ATOM 611 C CA . ALA A 1 82 ? 13.481 -2.964 -14.383 1.00 93.94 82 ALA A CA 1
ATOM 612 C C . ALA A 1 82 ? 14.402 -3.786 -15.304 1.00 93.94 82 ALA A C 1
ATOM 614 O O . ALA A 1 82 ? 15.370 -3.238 -15.835 1.00 93.94 82 ALA A O 1
ATOM 615 N N . ALA A 1 83 ? 14.118 -5.079 -15.489 1.00 95.75 83 ALA A N 1
ATOM 616 C CA . ALA A 1 83 ? 14.849 -5.944 -16.410 1.00 95.75 83 ALA A CA 1
ATOM 617 C C . ALA A 1 83 ? 14.614 -5.528 -17.868 1.00 95.75 83 ALA A C 1
ATOM 619 O O . ALA A 1 83 ? 15.581 -5.272 -18.574 1.00 95.75 83 ALA A O 1
ATOM 620 N N . ALA A 1 84 ? 13.357 -5.324 -18.272 1.00 95.31 84 ALA A N 1
ATOM 621 C CA . ALA A 1 84 ? 13.008 -4.890 -19.624 1.00 95.31 84 ALA A CA 1
ATOM 622 C C . ALA A 1 84 ? 13.707 -3.578 -20.018 1.00 95.31 84 ALA A C 1
ATOM 624 O O . ALA A 1 84 ? 14.277 -3.473 -21.101 1.00 95.31 84 ALA A O 1
ATOM 625 N N . HIS A 1 85 ? 13.721 -2.585 -19.121 1.00 94.38 85 HIS A N 1
ATOM 626 C CA . HIS A 1 85 ? 14.443 -1.336 -19.370 1.00 94.38 85 HIS A CA 1
ATOM 627 C C . HIS A 1 85 ? 15.961 -1.552 -19.469 1.00 94.38 85 HIS A C 1
ATOM 629 O O . HIS A 1 85 ? 16.610 -0.972 -20.335 1.00 94.38 85 HIS A O 1
ATOM 635 N N . ARG A 1 86 ? 16.542 -2.409 -18.620 1.00 95.00 86 ARG A N 1
ATOM 636 C CA . ARG A 1 86 ? 17.972 -2.743 -18.694 1.00 95.00 86 ARG A CA 1
ATOM 637 C C . ARG A 1 86 ? 18.329 -3.410 -20.020 1.00 95.00 86 ARG A C 1
ATOM 639 O O . ARG A 1 86 ? 19.326 -3.026 -20.619 1.00 95.00 86 ARG A O 1
ATOM 646 N N . ASP A 1 87 ? 17.526 -4.365 -20.471 1.00 96.00 87 ASP A N 1
ATOM 647 C CA . ASP A 1 87 ? 17.748 -5.080 -21.728 1.00 96.00 87 ASP A CA 1
ATOM 648 C C . ASP A 1 87 ? 17.641 -4.133 -22.927 1.00 96.00 87 ASP A C 1
ATOM 650 O O . ASP A 1 87 ? 18.479 -4.189 -23.823 1.00 96.00 87 ASP A O 1
ATOM 654 N N . TRP A 1 88 ? 16.686 -3.196 -22.905 1.00 95.88 88 TRP A N 1
ATOM 655 C CA . TRP A 1 88 ? 16.585 -2.135 -23.911 1.00 95.88 88 TRP A CA 1
ATOM 656 C C . TRP A 1 88 ? 17.849 -1.261 -23.954 1.00 95.88 88 TRP A C 1
ATOM 658 O O . TRP A 1 88 ? 18.411 -1.058 -25.029 1.00 95.88 88 TRP A O 1
ATOM 668 N N . VAL A 1 89 ? 18.358 -0.811 -22.798 1.00 95.62 89 VAL A N 1
ATOM 669 C CA . VAL A 1 89 ? 19.614 -0.037 -22.726 1.00 95.62 89 VAL A CA 1
ATOM 670 C C . VAL A 1 89 ? 20.805 -0.849 -23.250 1.00 95.62 89 VAL A C 1
ATOM 672 O O . VAL A 1 89 ? 21.607 -0.334 -24.027 1.00 95.62 89 VAL A O 1
ATOM 675 N N . LEU A 1 90 ? 20.928 -2.118 -22.848 1.00 95.19 90 LEU A N 1
ATOM 676 C CA . LEU A 1 90 ? 22.023 -2.999 -23.274 1.00 95.19 90 LEU A CA 1
ATOM 677 C C . LEU A 1 90 ? 21.954 -3.353 -24.766 1.00 95.19 90 LEU A C 1
ATOM 679 O O . LEU A 1 90 ? 22.994 -3.526 -25.395 1.00 95.19 90 LEU A O 1
ATOM 683 N N . GLY A 1 91 ? 20.750 -3.414 -25.335 1.00 94.06 91 GLY A N 1
ATOM 684 C CA . GLY A 1 91 ? 20.498 -3.586 -26.766 1.00 94.06 91 GLY A CA 1
ATOM 685 C C . GLY A 1 91 ? 20.714 -2.322 -27.604 1.00 94.06 91 GLY A C 1
ATOM 686 O O . GLY A 1 91 ? 20.351 -2.308 -28.774 1.00 94.06 91 GLY A O 1
ATOM 687 N N . GLY A 1 92 ? 21.274 -1.253 -27.028 1.00 94.06 92 GLY A N 1
ATOM 688 C CA . GLY A 1 92 ? 21.563 -0.002 -27.736 1.00 94.06 92 GLY A CA 1
ATOM 689 C C . GLY A 1 92 ? 20.389 0.975 -27.813 1.00 94.06 92 GLY A C 1
ATOM 690 O O . GLY A 1 92 ? 20.491 1.989 -28.497 1.00 94.06 92 GLY A O 1
ATOM 691 N N . GLY A 1 93 ? 19.289 0.704 -27.108 1.00 91.12 93 GLY A N 1
ATOM 692 C CA . GLY A 1 93 ? 18.123 1.581 -27.071 1.00 91.12 93 GLY A CA 1
ATOM 693 C C . GLY A 1 93 ? 17.321 1.611 -28.373 1.00 91.12 93 GLY A C 1
ATOM 694 O O . GLY A 1 93 ? 16.614 2.583 -28.637 1.00 91.12 93 GLY A O 1
ATOM 695 N N . GLU A 1 94 ? 17.432 0.576 -29.207 1.00 88.50 94 GLU A N 1
ATOM 696 C CA . GLU A 1 94 ? 16.655 0.487 -30.442 1.00 88.50 94 GLU A CA 1
ATOM 697 C C . GLU A 1 94 ? 15.160 0.270 -30.147 1.00 88.50 94 GLU A C 1
ATOM 699 O O . GLU A 1 94 ? 14.772 -0.536 -29.299 1.00 88.50 94 GLU A O 1
ATOM 704 N N . GLY A 1 95 ? 14.302 0.995 -30.869 1.00 89.50 95 GLY A N 1
ATOM 705 C CA . GLY A 1 95 ? 12.849 0.945 -30.694 1.00 89.50 95 GLY A CA 1
ATOM 706 C C . GLY A 1 95 ? 12.322 1.819 -29.551 1.00 89.50 95 GLY A C 1
ATOM 707 O O . GLY A 1 95 ? 13.004 2.705 -29.040 1.00 89.50 95 GLY A O 1
ATOM 708 N N . SER A 1 96 ? 11.056 1.610 -29.187 1.00 93.56 96 SER A N 1
ATOM 709 C CA . SER A 1 96 ? 10.405 2.366 -28.113 1.00 93.56 96 SER A CA 1
ATOM 710 C C . SER A 1 96 ? 10.895 1.909 -26.741 1.00 93.56 96 SER A C 1
ATOM 712 O O . SER A 1 96 ? 10.907 0.712 -26.458 1.00 93.56 96 SER A O 1
ATOM 714 N N . GLU A 1 97 ? 11.236 2.866 -25.876 1.00 93.00 97 GLU A N 1
ATOM 715 C CA . GLU A 1 97 ? 11.577 2.581 -24.483 1.00 93.00 97 GLU A CA 1
ATOM 716 C C . GLU A 1 97 ? 10.408 1.853 -23.784 1.00 93.00 97 GLU A C 1
ATOM 718 O O . GLU A 1 97 ? 9.255 2.294 -23.890 1.00 93.00 97 GLU A O 1
ATOM 723 N N . PRO A 1 98 ? 10.664 0.741 -23.070 1.00 93.06 98 PRO A N 1
ATOM 724 C CA . PRO A 1 98 ? 9.618 0.018 -22.362 1.00 93.06 98 PRO A CA 1
ATOM 725 C C . PRO A 1 98 ? 9.043 0.858 -21.218 1.00 93.06 98 PRO A C 1
ATOM 727 O O . PRO A 1 98 ? 9.766 1.512 -20.465 1.00 93.06 98 PRO A O 1
ATOM 730 N N . ALA A 1 99 ? 7.723 0.799 -21.047 1.00 90.81 99 ALA A N 1
ATOM 731 C CA . ALA A 1 99 ? 7.045 1.528 -19.984 1.00 90.81 99 ALA A CA 1
ATOM 732 C C . ALA A 1 99 ? 7.480 1.035 -18.592 1.00 90.81 99 ALA A C 1
ATOM 734 O O . ALA A 1 99 ? 7.453 -0.162 -18.306 1.00 90.81 99 ALA A O 1
ATOM 735 N N . ASN A 1 100 ? 7.811 1.969 -17.695 1.00 90.44 100 ASN A N 1
ATOM 736 C CA . ASN A 1 100 ? 8.077 1.679 -16.287 1.00 90.44 100 ASN A CA 1
ATOM 737 C C . ASN A 1 100 ? 7.265 2.623 -15.379 1.00 90.44 100 ASN A C 1
ATOM 739 O O . ASN A 1 100 ? 7.744 3.704 -15.013 1.00 90.44 100 ASN A O 1
ATOM 743 N N . PRO A 1 101 ? 6.028 2.243 -15.005 1.00 87.06 101 PRO A N 1
ATOM 744 C CA . PRO A 1 101 ? 5.155 3.110 -14.215 1.00 87.06 101 PRO A CA 1
ATOM 745 C C . PRO A 1 101 ? 5.717 3.398 -12.814 1.00 87.06 101 PRO A C 1
ATOM 747 O O . PRO A 1 101 ? 5.470 4.470 -12.269 1.00 87.06 101 PRO A O 1
ATOM 750 N N . TYR A 1 102 ? 6.534 2.497 -12.261 1.00 91.44 102 TYR A N 1
ATOM 751 C CA . TYR A 1 102 ? 7.115 2.597 -10.916 1.00 91.44 102 TYR A CA 1
ATOM 752 C C . TYR A 1 102 ? 8.227 3.646 -10.788 1.00 91.44 102 TYR A C 1
ATOM 754 O O . TYR A 1 102 ? 8.609 4.016 -9.678 1.00 91.44 102 TYR A O 1
ATOM 762 N N . ARG A 1 103 ? 8.766 4.126 -11.916 1.00 85.00 103 ARG A N 1
ATOM 763 C CA . ARG A 1 103 ? 9.834 5.139 -11.963 1.00 85.00 103 ARG A CA 1
ATOM 764 C C . ARG A 1 103 ? 9.394 6.478 -12.546 1.00 85.00 103 ARG A C 1
ATOM 766 O O . ARG A 1 103 ? 10.208 7.390 -12.628 1.00 85.00 103 ARG A O 1
ATOM 773 N N . CYS A 1 104 ? 8.130 6.619 -12.934 1.00 86.50 104 CYS A N 1
ATOM 774 C CA . CYS A 1 104 ? 7.625 7.825 -13.577 1.00 86.50 104 CYS A CA 1
ATOM 775 C C . CYS A 1 104 ? 7.085 8.830 -12.533 1.00 86.50 104 CYS A C 1
ATOM 777 O O . CYS A 1 104 ? 6.062 8.554 -11.903 1.00 86.50 104 CYS A O 1
ATOM 779 N N . PRO A 1 105 ? 7.686 10.027 -12.359 1.00 83.88 105 PRO A N 1
ATOM 780 C CA . PRO A 1 105 ? 7.179 11.029 -11.412 1.00 83.88 105 PRO A CA 1
ATOM 781 C C . PRO A 1 105 ? 5.762 11.511 -11.745 1.00 83.88 105 PRO A C 1
ATOM 783 O O . PRO A 1 105 ? 4.941 11.710 -10.851 1.00 83.88 105 PRO A O 1
ATOM 786 N N . VAL A 1 106 ? 5.448 11.633 -13.039 1.00 85.31 106 VAL A N 1
ATOM 787 C CA . VAL A 1 106 ? 4.107 12.007 -13.515 1.00 85.31 106 VAL A CA 1
ATOM 788 C C . VAL A 1 106 ? 3.068 10.962 -13.100 1.00 85.31 106 VAL A C 1
ATOM 790 O O . VAL A 1 106 ? 1.958 11.324 -12.715 1.00 85.31 106 VAL A O 1
ATOM 793 N N . ALA A 1 107 ? 3.429 9.673 -13.101 1.00 83.12 107 ALA A N 1
ATOM 794 C CA . ALA A 1 107 ? 2.544 8.616 -12.619 1.00 83.12 107 ALA A CA 1
ATOM 795 C C . ALA A 1 107 ? 2.233 8.769 -11.120 1.00 83.12 107 ALA A C 1
ATOM 797 O O . ALA A 1 107 ? 1.085 8.578 -10.728 1.00 83.12 107 ALA A O 1
ATOM 798 N N . GLY A 1 108 ? 3.204 9.198 -10.305 1.00 82.06 108 GLY A N 1
ATOM 799 C CA . GLY A 1 108 ? 2.990 9.519 -8.887 1.00 82.06 108 GLY A CA 1
ATOM 800 C C . GLY A 1 108 ? 2.033 10.696 -8.672 1.00 82.06 108 GLY A C 1
ATOM 801 O O . GLY A 1 108 ? 1.089 10.599 -7.884 1.00 82.06 108 GLY A O 1
ATOM 802 N N . ILE A 1 109 ? 2.212 11.786 -9.427 1.00 83.31 109 ILE A N 1
ATOM 803 C CA . ILE A 1 109 ? 1.319 12.958 -9.368 1.00 83.31 109 ILE A CA 1
ATOM 804 C C . ILE A 1 109 ? -0.117 12.563 -9.748 1.00 83.31 109 ILE A C 1
ATOM 806 O O . ILE A 1 109 ? -1.062 12.880 -9.021 1.00 83.31 109 ILE A O 1
ATOM 810 N N . ASN A 1 110 ? -0.280 11.822 -10.847 1.00 83.56 110 ASN A N 1
ATOM 811 C CA . ASN A 1 110 ? -1.588 11.367 -11.313 1.00 83.56 110 ASN A CA 1
ATOM 812 C C . ASN A 1 110 ? -2.238 10.385 -10.332 1.00 83.56 110 ASN A C 1
ATOM 814 O O . ASN A 1 110 ? -3.433 10.489 -10.059 1.00 83.56 110 ASN A O 1
ATOM 818 N N . ALA A 1 111 ? -1.467 9.457 -9.759 1.00 84.69 111 ALA A N 1
ATOM 819 C CA . ALA A 1 111 ? -1.982 8.516 -8.772 1.00 84.69 111 ALA A CA 1
ATOM 820 C C . ALA A 1 111 ? -2.587 9.249 -7.569 1.00 84.69 111 ALA A C 1
ATOM 822 O O . ALA A 1 111 ? -3.733 8.987 -7.201 1.00 84.69 111 ALA A O 1
ATOM 823 N N . ARG A 1 112 ? -1.879 10.256 -7.041 1.00 82.44 112 ARG A N 1
ATOM 824 C CA . ARG A 1 112 ? -2.372 11.092 -5.941 1.00 82.44 112 ARG A CA 1
ATOM 825 C C . ARG A 1 112 ? -3.674 11.813 -6.295 1.00 82.44 112 ARG A C 1
ATOM 827 O O . ARG A 1 112 ? -4.597 11.806 -5.484 1.00 82.44 112 ARG A O 1
ATOM 834 N N . ALA A 1 113 ? -3.765 12.401 -7.488 1.00 83.94 113 ALA A N 1
ATOM 835 C CA . ALA A 1 113 ? -4.969 13.103 -7.944 1.00 83.94 113 ALA A CA 1
ATOM 836 C C . ALA A 1 113 ? -6.201 12.181 -8.038 1.00 83.94 113 ALA A C 1
ATOM 838 O O . ALA A 1 113 ? -7.326 12.624 -7.818 1.00 83.94 113 ALA A O 1
ATOM 839 N N . HIS A 1 114 ? -5.989 10.892 -8.316 1.00 84.19 114 HIS A N 1
ATOM 840 C CA . HIS A 1 114 ? -7.047 9.888 -8.442 1.00 84.19 114 HIS A CA 1
ATOM 841 C C . HIS A 1 114 ? -7.236 9.012 -7.193 1.00 84.19 114 HIS A C 1
ATOM 843 O O . HIS A 1 114 ? -7.959 8.018 -7.255 1.00 84.19 114 HIS A O 1
ATOM 849 N N . GLY A 1 115 ? -6.592 9.341 -6.066 1.00 82.81 115 GLY A N 1
ATOM 850 C CA . GLY A 1 115 ? -6.676 8.542 -4.836 1.00 82.81 115 GLY A CA 1
ATOM 851 C C . GLY A 1 115 ? -6.103 7.124 -4.975 1.00 82.81 115 GLY A C 1
ATOM 852 O O . GLY A 1 115 ? -6.499 6.219 -4.235 1.00 82.81 115 GLY A O 1
ATOM 853 N N . ARG A 1 116 ? -5.201 6.920 -5.939 1.00 89.94 116 ARG A N 1
ATOM 854 C CA . ARG A 1 116 ? -4.477 5.668 -6.160 1.00 89.94 116 ARG A CA 1
ATOM 855 C C . ARG A 1 116 ? -3.150 5.673 -5.386 1.00 89.94 116 ARG A C 1
ATOM 857 O O . ARG A 1 116 ? -2.603 6.749 -5.128 1.00 89.94 116 ARG A O 1
ATOM 864 N N . PRO A 1 117 ? -2.623 4.497 -5.016 1.00 91.81 117 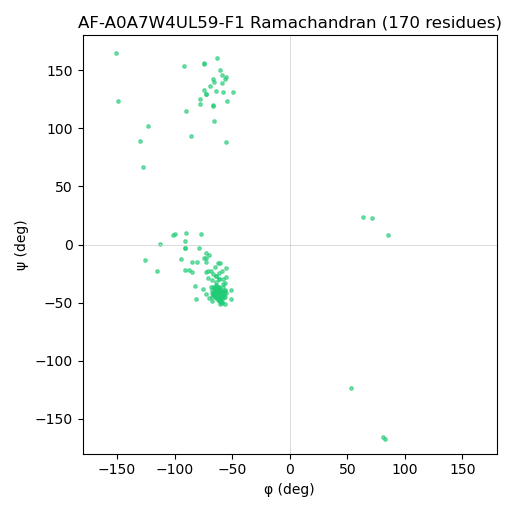PRO A N 1
ATOM 865 C CA . PRO A 1 117 ? -1.296 4.366 -4.423 1.00 91.81 117 PRO A CA 1
ATOM 866 C C . PRO A 1 117 ? -0.203 4.963 -5.316 1.00 91.81 117 PRO A C 1
ATOM 868 O O . PRO A 1 117 ? -0.249 4.824 -6.537 1.00 91.81 117 PRO A O 1
ATOM 871 N N . ASP A 1 118 ? 0.792 5.605 -4.704 1.00 93.25 118 ASP A N 1
ATOM 872 C CA . ASP A 1 118 ? 1.957 6.126 -5.422 1.00 93.25 118 ASP A CA 1
ATOM 873 C C . ASP A 1 118 ? 2.794 4.960 -5.992 1.00 93.25 118 ASP A C 1
ATOM 875 O O . ASP A 1 118 ? 3.302 4.147 -5.209 1.00 93.25 118 ASP A O 1
ATOM 879 N N . PRO A 1 119 ? 2.998 4.873 -7.322 1.00 93.62 119 PRO A N 1
ATOM 880 C CA . PRO A 1 119 ? 3.819 3.833 -7.934 1.00 93.62 119 PRO A CA 1
ATOM 881 C C . PRO A 1 119 ? 5.248 3.762 -7.382 1.00 93.62 119 PRO A C 1
ATOM 883 O O . PRO A 1 119 ? 5.827 2.678 -7.350 1.00 93.62 119 PRO A O 1
ATOM 886 N N . GLN A 1 120 ? 5.819 4.870 -6.898 1.00 93.88 120 GLN A N 1
ATOM 887 C CA . GLN A 1 120 ? 7.156 4.867 -6.294 1.00 93.88 120 GLN A CA 1
ATOM 888 C C . GLN A 1 120 ? 7.185 4.164 -4.933 1.00 93.88 120 GLN A C 1
ATOM 890 O O . GLN A 1 120 ? 8.209 3.595 -4.552 1.00 93.88 120 GLN A O 1
ATOM 895 N N . LEU A 1 121 ? 6.067 4.167 -4.201 1.00 95.38 121 LEU A N 1
ATOM 896 C CA . LEU A 1 121 ? 5.917 3.368 -2.986 1.00 95.38 121 LEU A CA 1
ATOM 897 C C . LEU A 1 121 ? 5.697 1.893 -3.327 1.00 95.38 121 LEU A C 1
ATOM 899 O O . LEU A 1 121 ? 6.275 1.034 -2.665 1.00 95.38 121 LEU A O 1
ATOM 903 N N . LEU A 1 122 ? 4.942 1.589 -4.388 1.00 96.44 122 LEU A N 1
ATOM 904 C CA . LEU A 1 122 ? 4.776 0.212 -4.872 1.00 96.44 122 LEU A CA 1
ATOM 905 C C . LE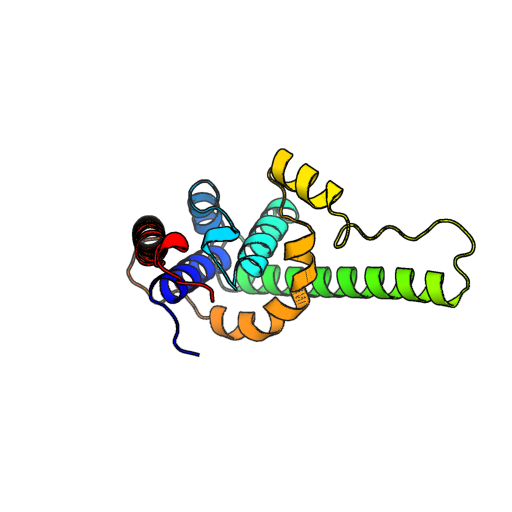U A 1 122 ? 6.101 -0.387 -5.372 1.00 96.44 122 LEU A C 1
ATOM 907 O O . LEU A 1 122 ? 6.363 -1.568 -5.156 1.00 96.44 122 LEU A O 1
ATOM 911 N N . ALA A 1 123 ? 6.998 0.438 -5.926 1.00 96.62 123 ALA A N 1
ATOM 912 C CA . ALA A 1 123 ? 8.357 0.040 -6.309 1.00 96.62 123 ALA A CA 1
ATOM 913 C C . ALA A 1 123 ? 9.169 -0.572 -5.146 1.00 96.62 123 ALA A C 1
ATOM 915 O O . ALA A 1 123 ? 10.155 -1.273 -5.371 1.00 96.62 123 ALA A O 1
ATOM 916 N N . ARG A 1 124 ? 8.759 -0.308 -3.897 1.00 96.44 124 ARG A N 1
ATOM 917 C CA . ARG A 1 124 ? 9.377 -0.813 -2.664 1.00 96.44 124 ARG A CA 1
ATOM 918 C C . ARG A 1 124 ? 8.783 -2.141 -2.187 1.00 96.44 124 ARG A C 1
ATOM 920 O O . ARG A 1 124 ? 9.113 -2.575 -1.088 1.00 96.44 124 ARG A O 1
ATOM 927 N N . ALA A 1 125 ? 7.945 -2.813 -2.981 1.00 96.94 125 ALA A N 1
ATOM 928 C CA . ALA A 1 125 ? 7.320 -4.087 -2.607 1.00 96.94 125 ALA A CA 1
ATOM 929 C C . ALA A 1 125 ? 8.328 -5.136 -2.109 1.00 96.94 125 ALA A C 1
ATOM 931 O O . ALA A 1 125 ? 8.085 -5.803 -1.106 1.00 96.94 125 ALA A O 1
ATOM 932 N N . ARG A 1 126 ? 9.511 -5.222 -2.729 1.00 95.69 126 ARG A N 1
ATOM 933 C CA . ARG A 1 126 ? 10.574 -6.128 -2.269 1.00 95.69 126 ARG A CA 1
ATOM 934 C C . ARG A 1 126 ? 11.093 -5.787 -0.868 1.00 95.69 126 ARG A C 1
ATOM 936 O O . ARG A 1 126 ? 11.352 -6.701 -0.091 1.00 95.69 126 ARG A O 1
ATOM 943 N N . ASP A 1 127 ? 11.222 -4.504 -0.539 1.00 96.00 127 ASP A N 1
ATOM 944 C CA . ASP A 1 127 ? 11.660 -4.058 0.788 1.00 96.00 127 ASP A CA 1
ATOM 945 C C . ASP A 1 127 ? 10.610 -4.441 1.841 1.00 96.00 127 ASP A C 1
ATOM 947 O O . ASP A 1 127 ? 10.958 -4.892 2.930 1.00 96.00 127 ASP A O 1
ATOM 951 N N . VAL A 1 128 ? 9.322 -4.354 1.492 1.00 96.19 128 VAL A N 1
ATOM 952 C CA . VAL A 1 128 ? 8.207 -4.770 2.359 1.00 96.19 128 VAL A CA 1
ATOM 953 C C . VAL A 1 128 ? 8.290 -6.243 2.749 1.00 96.19 128 VAL A C 1
ATOM 955 O O . VAL A 1 128 ? 8.109 -6.572 3.922 1.00 96.19 128 VAL A O 1
ATOM 958 N N . LEU A 1 129 ? 8.640 -7.127 1.812 1.00 94.31 129 LEU A N 1
ATOM 959 C CA . LEU A 1 129 ? 8.778 -8.566 2.078 1.00 94.31 129 LEU A CA 1
ATOM 960 C C . LEU A 1 129 ? 9.821 -8.888 3.159 1.00 94.31 129 LEU A C 1
ATOM 962 O O . LEU A 1 129 ? 9.731 -9.934 3.794 1.00 94.31 129 LEU A O 1
ATOM 966 N N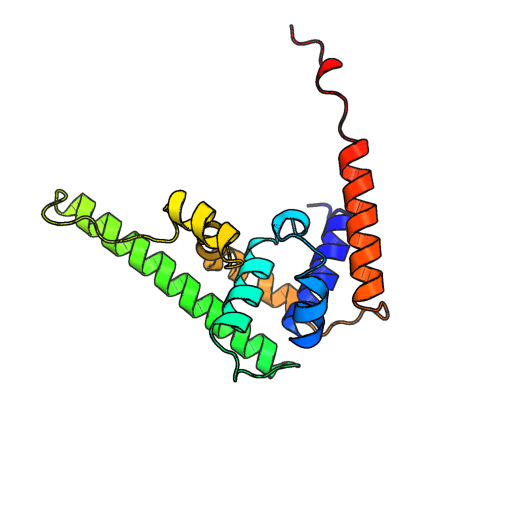 . THR A 1 130 ? 10.784 -7.995 3.407 1.00 93.62 130 THR A N 1
ATOM 967 C CA . THR A 1 130 ? 11.819 -8.207 4.434 1.00 93.62 130 THR A CA 1
ATOM 968 C C . THR A 1 130 ? 11.294 -8.067 5.862 1.00 93.62 130 THR A C 1
ATOM 970 O O . THR A 1 130 ? 11.878 -8.632 6.782 1.00 93.62 130 THR A O 1
ATOM 973 N N . TYR A 1 131 ? 10.192 -7.334 6.056 1.00 89.94 131 TYR A N 1
ATOM 974 C CA . TYR A 1 131 ? 9.643 -7.039 7.382 1.00 89.94 131 TYR A CA 1
ATOM 975 C C . TYR A 1 131 ? 8.170 -7.422 7.549 1.00 89.94 131 TYR A C 1
ATOM 977 O O . TYR A 1 131 ? 7.674 -7.428 8.675 1.00 89.94 131 TYR A O 1
ATOM 985 N N . LEU A 1 132 ? 7.450 -7.721 6.464 1.00 87.88 132 LEU A N 1
ATOM 986 C CA . LEU A 1 132 ? 6.037 -8.097 6.510 1.00 87.88 132 LEU A CA 1
ATOM 987 C C . LEU A 1 132 ? 5.766 -9.327 7.398 1.00 87.88 132 LEU A C 1
ATOM 989 O O . LEU A 1 132 ? 4.810 -9.259 8.170 1.00 87.88 132 LEU A O 1
ATOM 993 N N . PRO A 1 133 ? 6.602 -10.391 7.408 1.00 86.44 133 PRO A N 1
ATOM 994 C CA . PRO A 1 133 ? 6.387 -11.531 8.302 1.00 86.44 133 PRO A CA 1
ATOM 995 C C . PRO A 1 133 ? 6.342 -11.151 9.787 1.00 86.44 133 PRO A C 1
ATOM 997 O O . PRO A 1 133 ? 5.559 -11.719 10.541 1.00 86.44 133 PRO A O 1
ATOM 1000 N N . ALA A 1 134 ? 7.121 -10.149 10.207 1.00 83.81 134 ALA A N 1
ATOM 1001 C CA . ALA A 1 134 ? 7.112 -9.669 11.590 1.00 83.81 134 ALA A CA 1
ATOM 1002 C C . ALA A 1 134 ? 5.822 -8.904 11.953 1.00 83.81 134 ALA A C 1
ATOM 1004 O O . ALA A 1 134 ? 5.470 -8.824 13.124 1.00 83.81 134 ALA A O 1
ATOM 1005 N N . LEU A 1 135 ? 5.110 -8.358 10.960 1.00 81.75 135 LEU A N 1
ATOM 1006 C CA . LEU A 1 135 ? 3.834 -7.652 11.140 1.00 81.75 135 LEU A CA 1
ATOM 1007 C C . LEU A 1 135 ? 2.603 -8.543 10.937 1.00 81.75 135 LEU A C 1
ATOM 1009 O O . LEU A 1 135 ? 1.492 -8.119 11.257 1.00 81.75 135 LEU A O 1
ATOM 1013 N N . ALA A 1 136 ? 2.790 -9.747 10.393 1.00 78.19 136 ALA A N 1
ATOM 1014 C CA . ALA A 1 136 ? 1.714 -10.679 10.076 1.00 78.19 136 ALA A CA 1
ATOM 1015 C C . ALA A 1 136 ? 1.089 -11.339 11.318 1.00 78.19 136 ALA A C 1
ATOM 1017 O O . ALA A 1 136 ? 0.067 -11.999 11.187 1.00 78.19 136 ALA A O 1
ATOM 1018 N N . GLY A 1 137 ? 1.650 -11.142 12.517 1.00 80.06 137 GLY A N 1
ATOM 1019 C CA . GLY A 1 137 ? 1.026 -11.574 13.771 1.00 80.06 137 GLY A CA 1
ATOM 1020 C C . GLY A 1 137 ? -0.337 -10.913 14.000 1.00 80.06 137 GLY A C 1
ATOM 1021 O O . GLY A 1 137 ? -0.579 -9.790 13.548 1.00 80.06 137 GLY A O 1
ATOM 1022 N N . ALA A 1 138 ? -1.241 -11.612 14.692 1.00 75.81 138 ALA A N 1
ATOM 1023 C CA . ALA A 1 138 ? -2.565 -11.086 15.011 1.00 75.81 138 ALA A CA 1
ATOM 1024 C C . ALA A 1 138 ? -2.464 -9.782 15.823 1.00 75.81 138 ALA A C 1
ATOM 1026 O O . ALA A 1 138 ? -1.554 -9.629 16.637 1.00 75.81 138 ALA A O 1
ATOM 1027 N N . PRO A 1 139 ? -3.388 -8.822 15.644 1.00 78.06 139 PRO A N 1
ATOM 1028 C CA . PRO A 1 139 ? -3.374 -7.599 16.432 1.00 78.06 139 PRO A CA 1
ATOM 1029 C C . PRO A 1 139 ? -3.657 -7.902 17.912 1.00 78.06 139 PRO A C 1
ATOM 1031 O O . PRO A 1 139 ? -4.799 -8.146 18.289 1.00 78.06 139 PRO A O 1
ATOM 1034 N N . GLU A 1 140 ? -2.632 -7.825 18.762 1.00 74.69 140 GLU A N 1
ATOM 1035 C CA . GLU A 1 140 ? -2.738 -8.116 20.206 1.00 74.69 140 GLU A CA 1
ATOM 1036 C C . GLU A 1 140 ? -3.202 -6.914 21.048 1.00 74.69 140 GLU A C 1
ATOM 1038 O O . GLU A 1 140 ? -3.599 -7.048 22.204 1.00 74.69 140 GLU A O 1
ATOM 1043 N N . SER A 1 141 ? -3.159 -5.706 20.481 1.00 75.12 141 SER A N 1
ATOM 1044 C CA . SER A 1 141 ? -3.432 -4.474 21.226 1.00 75.12 141 SER A CA 1
ATOM 1045 C C . SER A 1 141 ? -4.925 -4.323 21.558 1.00 75.12 141 SER A C 1
ATOM 1047 O O . 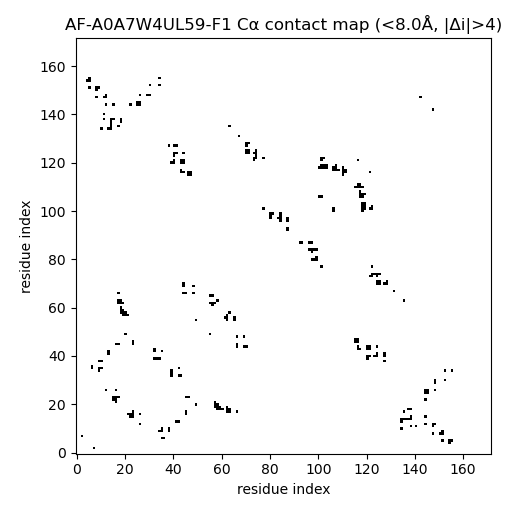SER A 1 141 ? -5.743 -4.344 20.635 1.00 75.12 141 SER A O 1
ATOM 1049 N N . PRO A 1 142 ? -5.315 -4.055 22.822 1.00 79.31 142 PRO A N 1
ATOM 1050 C CA . PRO A 1 142 ? -6.711 -3.798 23.194 1.00 79.31 142 PRO A CA 1
ATOM 1051 C C . PRO A 1 142 ? -7.233 -2.446 22.674 1.00 79.31 142 PRO A C 1
ATOM 1053 O O . PRO A 1 142 ? -8.428 -2.162 22.765 1.00 79.31 142 PRO A O 1
ATOM 1056 N N . ARG A 1 143 ? -6.357 -1.589 22.127 1.00 86.25 143 ARG A N 1
ATOM 1057 C CA . ARG A 1 143 ? -6.731 -0.279 21.581 1.00 86.25 143 ARG A CA 1
ATOM 1058 C C . ARG A 1 143 ? -7.618 -0.429 20.343 1.00 86.25 143 ARG A C 1
ATOM 1060 O O . ARG A 1 143 ? -7.392 -1.282 19.485 1.00 86.25 143 ARG A O 1
ATOM 1067 N N . THR A 1 144 ? -8.601 0.458 20.208 1.00 90.88 144 THR A N 1
ATOM 1068 C CA . THR A 1 144 ? -9.436 0.539 19.000 1.00 90.88 144 THR A CA 1
ATOM 1069 C C . THR A 1 144 ? -8.666 1.185 17.845 1.00 90.88 144 THR A C 1
ATOM 1071 O O . THR A 1 144 ? -7.765 1.994 18.068 1.00 90.88 144 THR A O 1
ATOM 1074 N N . THR A 1 145 ? -9.051 0.900 16.592 1.00 91.50 145 THR A N 1
ATOM 1075 C CA . THR A 1 145 ? -8.449 1.544 15.405 1.00 91.50 145 THR A CA 1
ATOM 1076 C C . THR A 1 145 ? -8.527 3.073 15.482 1.00 91.50 145 THR A C 1
ATOM 1078 O O . THR A 1 145 ? -7.547 3.750 15.195 1.00 91.50 145 THR A O 1
ATOM 1081 N N . ALA A 1 146 ? -9.659 3.630 15.927 1.00 91.12 146 ALA A N 1
ATOM 1082 C CA . ALA A 1 146 ? -9.816 5.076 16.095 1.00 91.12 146 ALA A CA 1
ATOM 1083 C C . ALA A 1 146 ? -8.887 5.652 17.180 1.00 91.12 146 ALA A C 1
ATOM 1085 O O . ALA A 1 146 ? -8.330 6.735 16.997 1.00 91.12 146 ALA A O 1
ATOM 1086 N N . GLY A 1 147 ? -8.690 4.921 18.285 1.00 92.31 147 GLY A N 1
ATOM 1087 C CA . GLY A 1 147 ? -7.742 5.293 19.337 1.00 92.31 147 GLY A CA 1
ATOM 1088 C C . GLY A 1 147 ? -6.310 5.370 18.809 1.00 92.31 147 GLY A C 1
ATOM 1089 O O . GLY A 1 147 ? -5.662 6.400 18.971 1.00 92.31 147 GLY A O 1
ATOM 1090 N N . LEU A 1 148 ? -5.877 4.338 18.077 1.00 92.88 148 LEU A N 1
ATOM 1091 C CA . LEU A 1 148 ? -4.553 4.286 17.450 1.00 92.88 148 LEU A CA 1
ATOM 1092 C C . LEU A 1 148 ? -4.328 5.422 16.442 1.00 92.88 148 LEU A C 1
ATOM 1094 O O . LEU A 1 148 ? -3.269 6.037 16.452 1.00 92.88 148 LEU A O 1
ATOM 1098 N N . ILE A 1 149 ? -5.323 5.748 15.607 1.00 93.56 149 ILE A N 1
ATOM 1099 C CA . ILE A 1 149 ? -5.233 6.873 14.656 1.00 93.56 149 ILE A CA 1
ATOM 1100 C C . ILE A 1 149 ? -5.011 8.197 15.393 1.00 93.56 149 ILE A C 1
ATOM 1102 O O . ILE A 1 149 ? -4.181 9.008 14.981 1.00 93.56 149 ILE A O 1
ATOM 1106 N N . ARG A 1 150 ? -5.764 8.435 16.472 1.00 94.19 150 ARG A N 1
ATOM 1107 C CA . ARG A 1 150 ? -5.649 9.661 17.268 1.00 94.19 150 ARG A CA 1
ATOM 1108 C C . ARG A 1 150 ? -4.276 9.766 17.931 1.00 94.19 150 ARG A C 1
ATOM 1110 O O . ARG A 1 150 ? -3.674 10.831 17.878 1.00 94.19 150 ARG A O 1
ATOM 1117 N N . GLU A 1 151 ? -3.798 8.675 18.526 1.00 93.56 151 GLU A N 1
ATOM 1118 C CA . GLU A 1 151 ? -2.473 8.612 19.155 1.00 93.56 151 GLU A CA 1
ATOM 1119 C C . GLU A 1 151 ? -1.355 8.829 18.127 1.00 93.56 151 GLU A C 1
ATOM 1121 O O . GLU A 1 151 ? -0.461 9.632 18.371 1.00 93.56 151 GLU A O 1
ATOM 1126 N N . LEU A 1 152 ? -1.438 8.194 16.950 1.00 93.00 152 LEU A N 1
ATOM 1127 C CA . LEU A 1 152 ? -0.434 8.338 15.890 1.00 93.00 152 LEU A CA 1
ATOM 1128 C C . LEU A 1 152 ? -0.316 9.788 15.414 1.00 93.00 152 LEU A C 1
ATOM 1130 O O . LEU A 1 152 ? 0.789 10.303 15.278 1.00 93.00 152 LEU A O 1
ATOM 1134 N N . ARG A 1 153 ? -1.452 10.456 15.186 1.00 91.94 153 ARG A N 1
ATOM 1135 C CA . ARG A 1 153 ? -1.473 11.872 14.793 1.00 91.94 153 ARG A CA 1
ATOM 1136 C C . ARG A 1 153 ? -0.841 12.756 15.867 1.00 91.94 153 ARG A C 1
ATOM 1138 O O . ARG A 1 153 ? 0.036 13.545 15.550 1.00 91.94 153 ARG A O 1
ATOM 1145 N N . ALA A 1 154 ? -1.227 12.567 17.130 1.00 91.94 154 ALA A N 1
ATOM 1146 C CA . ALA A 1 154 ? -0.672 13.338 18.240 1.00 91.94 154 ALA A CA 1
ATOM 1147 C C . ALA A 1 154 ? 0.846 13.136 18.400 1.00 91.94 154 ALA A C 1
ATOM 1149 O O . ALA A 1 154 ? 1.560 14.094 18.677 1.00 91.94 154 ALA A O 1
ATOM 1150 N N . ALA A 1 155 ? 1.339 11.909 18.198 1.00 90.69 155 ALA A N 1
ATOM 1151 C CA . ALA A 1 155 ? 2.768 11.612 18.244 1.00 90.69 155 ALA A CA 1
ATOM 1152 C C . ALA A 1 155 ? 3.541 12.309 17.110 1.00 90.69 155 ALA A C 1
ATOM 1154 O O . ALA A 1 155 ? 4.600 12.874 17.363 1.00 90.69 155 ALA A O 1
ATOM 1155 N N . ARG A 1 156 ? 2.998 12.333 15.883 1.00 88.81 156 ARG A N 1
ATOM 1156 C CA . ARG A 1 156 ? 3.616 13.036 14.742 1.00 88.81 156 ARG A CA 1
ATOM 1157 C C . ARG A 1 156 ? 3.637 14.549 14.921 1.00 88.81 156 ARG A C 1
ATOM 1159 O O . ARG A 1 156 ? 4.676 15.161 14.724 1.00 88.81 156 ARG A O 1
ATOM 1166 N N . ASP A 1 157 ? 2.533 15.125 15.390 1.00 89.00 157 ASP A N 1
ATOM 1167 C CA . ASP A 1 157 ? 2.458 16.561 15.678 1.00 89.00 157 ASP A CA 1
ATOM 1168 C C . ASP A 1 157 ? 3.464 16.995 16.762 1.00 89.00 157 ASP A C 1
ATOM 1170 O O . ASP A 1 157 ? 3.819 18.171 16.849 1.00 89.00 157 ASP A O 1
ATOM 1174 N N . HIS A 1 158 ? 3.882 16.073 17.634 1.00 87.00 158 HIS A N 1
ATOM 1175 C CA . HIS A 1 158 ? 4.905 16.328 18.643 1.00 87.00 158 HIS A CA 1
ATOM 1176 C C . HIS A 1 158 ? 6.318 16.219 18.060 1.00 87.00 158 HIS A C 1
ATOM 1178 O O . HIS A 1 158 ? 7.101 17.144 18.253 1.00 87.00 158 HIS A O 1
ATOM 1184 N N . GLU A 1 159 ? 6.609 15.158 17.295 1.00 84.94 159 GLU A N 1
ATOM 1185 C CA . GLU A 1 159 ? 7.898 14.977 16.604 1.00 84.94 159 GLU A CA 1
ATOM 1186 C C . GLU A 1 159 ? 8.218 16.167 15.675 1.00 84.94 159 GLU A C 1
ATOM 1188 O O . GLU A 1 159 ? 9.350 16.645 15.666 1.00 84.94 159 GLU A O 1
ATOM 1193 N N . ASP A 1 160 ? 7.221 16.707 14.965 1.00 80.31 160 ASP A N 1
ATOM 1194 C CA . ASP A 1 160 ? 7.403 17.857 14.065 1.00 80.31 160 ASP A CA 1
ATOM 1195 C C . ASP A 1 160 ? 7.719 19.172 14.810 1.00 80.31 160 ASP A C 1
ATOM 1197 O O . ASP A 1 160 ? 8.292 20.087 14.222 1.00 80.31 160 ASP A O 1
ATOM 1201 N N . ARG A 1 161 ? 7.359 19.289 16.098 1.00 80.81 161 ARG A N 1
ATOM 1202 C CA . ARG A 1 161 ? 7.632 20.483 16.925 1.00 80.81 161 ARG A CA 1
ATOM 1203 C C . ARG A 1 161 ? 8.990 20.454 17.618 1.00 80.81 161 ARG A C 1
ATOM 1205 O O . ARG A 1 161 ? 9.458 21.504 18.040 1.00 80.81 161 ARG A O 1
ATOM 1212 N N . GLU A 1 162 ? 9.575 19.274 17.796 1.00 75.56 162 GLU A N 1
ATOM 1213 C CA . GLU A 1 162 ? 10.864 19.102 18.477 1.00 75.56 162 GLU A CA 1
ATOM 1214 C C . GLU A 1 162 ? 12.064 19.161 17.520 1.00 75.56 162 GLU A C 1
ATOM 1216 O O . GLU A 1 162 ? 13.210 19.106 17.970 1.00 75.56 162 GLU A O 1
ATOM 1221 N N . LEU A 1 163 ? 11.833 19.296 16.208 1.00 63.53 163 LEU A N 1
ATOM 1222 C CA . LEU A 1 163 ? 12.903 19.579 15.257 1.00 63.53 163 LEU A CA 1
ATOM 1223 C C . LEU A 1 163 ? 13.455 20.989 15.542 1.00 63.53 163 LEU A C 1
ATOM 1225 O O . LEU A 1 163 ? 12.683 21.946 15.481 1.00 63.53 163 LEU A O 1
ATOM 1229 N N . PRO A 1 164 ? 14.752 21.131 15.884 1.00 58.69 164 PRO A N 1
ATOM 1230 C CA . PRO A 1 164 ? 15.339 22.437 16.159 1.00 58.69 164 PRO A CA 1
ATOM 1231 C C . PRO A 1 164 ? 15.183 23.335 14.933 1.00 58.69 164 PRO A C 1
ATOM 1233 O O . PRO A 1 164 ? 15.361 22.868 13.802 1.00 58.69 164 PRO A O 1
ATOM 1236 N N . ASP A 1 165 ? 14.847 24.606 15.163 1.00 61.78 165 ASP A N 1
ATOM 1237 C CA . ASP A 1 165 ? 14.788 25.604 14.099 1.00 61.78 165 ASP A CA 1
ATOM 1238 C C . ASP A 1 165 ? 16.138 25.602 13.376 1.00 61.78 165 ASP A C 1
ATOM 1240 O O . ASP A 1 165 ? 17.200 25.739 13.986 1.00 61.78 165 ASP A O 1
ATOM 1244 N N . VAL A 1 166 ? 16.104 25.389 12.061 1.00 60.53 166 VAL A N 1
ATOM 1245 C CA . VAL A 1 166 ? 17.316 25.292 11.228 1.00 60.53 166 VAL A CA 1
ATOM 1246 C C . VAL A 1 166 ? 18.103 26.615 11.252 1.00 60.53 166 VAL A C 1
ATOM 1248 O O . VAL A 1 166 ? 19.292 26.627 10.943 1.00 60.53 166 VAL A O 1
ATOM 1251 N N . ASP A 1 167 ? 17.462 27.699 11.698 1.00 60.09 167 ASP A N 1
ATOM 1252 C CA . ASP A 1 167 ? 18.040 29.029 11.893 1.00 60.09 167 ASP A CA 1
ATOM 1253 C C . ASP A 1 167 ? 18.952 29.152 13.137 1.00 60.09 167 ASP A C 1
ATOM 1255 O O . ASP A 1 167 ? 19.696 30.125 13.229 1.00 60.09 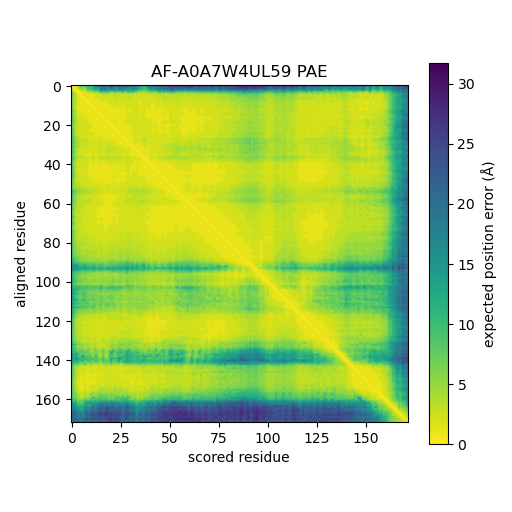167 ASP A O 1
ATOM 1259 N N . ASP A 1 168 ? 18.972 28.169 14.051 1.00 56.66 168 ASP A N 1
ATOM 1260 C CA . ASP A 1 168 ? 19.914 28.117 15.193 1.00 56.66 168 ASP A CA 1
ATOM 1261 C C . ASP A 1 168 ? 21.215 27.347 14.873 1.00 56.66 168 ASP A C 1
ATOM 1263 O O . ASP A 1 168 ? 22.085 27.162 15.731 1.00 56.66 168 ASP A O 1
ATOM 1267 N N . LEU A 1 169 ? 21.382 26.881 13.631 1.00 58.16 169 LEU A N 1
ATOM 1268 C CA . LEU A 1 169 ? 22.650 26.329 13.168 1.00 58.16 169 LEU A CA 1
ATOM 1269 C C . LEU A 1 169 ? 23.535 27.477 12.678 1.00 58.16 169 LEU A C 1
ATOM 1271 O O . LEU A 1 169 ? 23.477 27.857 11.510 1.00 58.16 169 LEU A O 1
ATOM 1275 N N . ASP A 1 170 ? 24.376 27.993 13.580 1.00 60.66 170 ASP A N 1
ATOM 1276 C CA . ASP A 1 170 ? 25.549 28.814 13.253 1.00 60.66 170 ASP A CA 1
ATOM 1277 C C . ASP A 1 170 ? 26.436 28.022 12.268 1.00 60.66 170 ASP A C 1
ATOM 1279 O O . ASP A 1 170 ? 27.295 27.217 12.645 1.00 60.66 170 ASP A O 1
ATOM 1283 N N . LEU A 1 171 ? 26.152 28.178 10.974 1.00 59.41 171 LEU A N 1
ATOM 1284 C CA . LEU A 1 171 ? 26.949 27.629 9.888 1.00 59.41 171 LEU A CA 1
ATOM 1285 C C . LEU A 1 171 ? 28.186 28.530 9.714 1.00 59.41 171 LEU A C 1
ATOM 1287 O O . LEU A 1 171 ? 28.018 29.742 9.564 1.00 59.41 171 LEU A O 1
ATOM 1291 N N . PRO A 1 172 ? 29.408 27.969 9.757 1.00 67.44 172 PRO A N 1
ATOM 1292 C CA . PRO A 1 172 ? 30.649 28.733 9.632 1.00 67.44 172 PRO A CA 1
ATOM 1293 C C . PRO A 1 172 ? 30.862 29.345 8.241 1.00 67.44 172 PRO A C 1
ATOM 1295 O O . PRO A 1 172 ? 30.392 28.755 7.238 1.00 67.44 172 PRO A O 1
#

Foldseek 3Di:
DDQDPLQVLLLLLLLQLQFAVVSLVVCLVQPDLCLNPVCSLSNQLSQQLCVVPVPFDGGHLSSNVSSLVSLVVLQVVLVVLVVQQVVCVVVVVPDDRGDDLLPDVVSQVVCVVVVHRRSVSSNCSVVCVVCSVVSNDHNPDPDDSVRSSVVSVVSVVVVVVPPPDPVPPPDD